Protein AF-A0A2H6N0R6-F1 (afdb_monomer_lite)

Radius of gyration: 23.71 Å; chains: 1; bounding box: 40×69×33 Å

Sequence (145 aa):
RKRSRWNQDTMEQKTIIPGMPTVIPPGLTREQERAYIVQLQIEDLTRKLRTGDLGIPPNPEDRSPSPEPIYNSEGKRLNTREFRTRKKLEEERHNLITEMVALNPDFKPPADYKPPATRVSDKVMIPQDEYPEINFVGLLIGPRG

Organism: NCBI:txid3147026

Structure (mmCIF, N/CA/C/O backbone):
data_AF-A0A2H6N0R6-F1
#
_entry.id   AF-A0A2H6N0R6-F1
#
loop_
_atom_site.group_PDB
_atom_site.id
_atom_site.type_symbol
_atom_site.label_atom_id
_atom_site.label_alt_id
_atom_site.label_comp_id
_atom_site.label_asym_id
_atom_site.label_entity_id
_atom_site.label_seq_id
_atom_site.pdbx_PDB_ins_code
_atom_site.Cartn_x
_atom_site.Cartn_y
_atom_site.Cartn_z
_atom_site.occupancy
_atom_site.B_iso_or_equiv
_atom_site.auth_seq_id
_atom_site.auth_comp_id
_atom_site.auth_asym_id
_atom_site.auth_atom_id
_atom_site.pdbx_PDB_model_num
ATOM 1 N N . ARG A 1 1 ? 24.120 15.990 -7.553 1.00 56.44 1 ARG A N 1
ATOM 2 C CA . ARG A 1 1 ? 22.971 16.929 -7.430 1.00 56.44 1 ARG A CA 1
ATOM 3 C C . ARG A 1 1 ? 21.957 16.325 -6.456 1.00 56.44 1 ARG A C 1
ATOM 5 O O . ARG A 1 1 ? 21.657 15.149 -6.615 1.00 56.44 1 ARG A O 1
ATOM 12 N N . LYS A 1 2 ? 21.469 17.060 -5.443 1.00 61.44 2 LYS A N 1
ATOM 13 C CA . LYS A 1 2 ? 20.377 16.579 -4.567 1.00 61.44 2 LYS A CA 1
ATOM 14 C C . LYS A 1 2 ? 19.094 16.480 -5.399 1.00 61.44 2 LYS A C 1
ATOM 16 O O . LYS A 1 2 ? 18.711 17.468 -6.016 1.00 61.44 2 LYS A O 1
ATOM 21 N N . ARG A 1 3 ? 18.467 15.303 -5.445 1.00 69.94 3 ARG A N 1
ATOM 22 C CA . ARG A 1 3 ? 17.165 15.122 -6.104 1.00 69.94 3 ARG A CA 1
ATOM 23 C C . ARG A 1 3 ? 16.045 15.571 -5.166 1.00 69.94 3 ARG A C 1
ATOM 25 O O . ARG A 1 3 ? 16.098 15.287 -3.969 1.00 69.94 3 ARG A O 1
ATOM 32 N N . SER A 1 4 ? 15.059 16.281 -5.711 1.00 80.19 4 SER A N 1
ATOM 33 C CA . SER A 1 4 ? 13.829 16.613 -4.987 1.00 80.19 4 SER A CA 1
ATOM 34 C C . SER A 1 4 ? 13.038 15.337 -4.696 1.00 80.19 4 SER A C 1
ATOM 36 O O . SER A 1 4 ? 13.036 14.412 -5.505 1.00 80.19 4 SER A O 1
ATOM 38 N N . ARG A 1 5 ? 12.373 15.292 -3.538 1.00 76.38 5 ARG A N 1
ATOM 39 C CA . ARG A 1 5 ? 11.417 14.228 -3.182 1.00 76.38 5 ARG A CA 1
ATOM 40 C C . ARG A 1 5 ? 9.983 14.566 -3.595 1.00 76.38 5 ARG A C 1
ATOM 42 O O . ARG A 1 5 ? 9.123 13.696 -3.541 1.00 76.38 5 ARG A O 1
ATOM 49 N N . TRP A 1 6 ? 9.740 15.818 -3.975 1.00 79.44 6 TRP A N 1
ATOM 50 C CA . TRP A 1 6 ? 8.465 16.271 -4.511 1.00 79.44 6 TRP A CA 1
ATOM 51 C C . TRP A 1 6 ? 8.417 15.976 -6.001 1.00 79.44 6 TRP A C 1
ATOM 53 O O . TRP A 1 6 ? 9.373 16.286 -6.719 1.00 79.44 6 TRP A O 1
ATOM 63 N N . ASN A 1 7 ? 7.314 15.372 -6.436 1.00 70.38 7 ASN A N 1
ATOM 64 C CA . ASN A 1 7 ? 7.072 15.137 -7.850 1.00 70.38 7 ASN A CA 1
ATOM 65 C C . ASN A 1 7 ? 6.928 16.480 -8.582 1.00 70.38 7 ASN A C 1
ATOM 67 O O . ASN A 1 7 ? 6.530 17.472 -7.968 1.00 70.38 7 ASN A O 1
ATOM 71 N N . GLN A 1 8 ? 7.272 16.534 -9.868 1.00 69.94 8 GLN A N 1
ATOM 72 C CA . GLN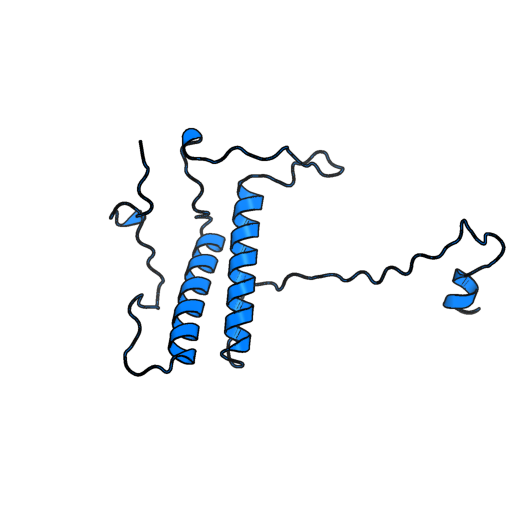 A 1 8 ? 7.013 17.747 -10.643 1.00 69.94 8 GLN A CA 1
ATOM 73 C C . GLN A 1 8 ? 5.498 17.888 -10.842 1.00 69.94 8 GLN A C 1
ATOM 75 O O . GLN A 1 8 ? 4.780 16.896 -10.940 1.00 69.94 8 GLN A O 1
ATOM 80 N N . ASP A 1 9 ? 4.995 19.123 -10.865 1.00 58.53 9 ASP A N 1
ATOM 81 C CA . ASP A 1 9 ? 3.559 19.439 -10.940 1.00 58.53 9 ASP A CA 1
ATOM 82 C C . ASP A 1 9 ? 2.991 19.198 -12.358 1.00 58.53 9 ASP A C 1
ATOM 84 O O . ASP A 1 9 ? 2.290 20.027 -12.931 1.00 58.53 9 ASP A O 1
ATOM 88 N N . THR A 1 10 ? 3.345 18.072 -12.980 1.00 59.84 10 THR A N 1
ATOM 89 C CA . THR A 1 10 ? 2.760 17.638 -14.248 1.00 59.84 10 THR A CA 1
ATOM 90 C C . THR A 1 10 ? 1.469 16.874 -13.971 1.00 59.84 10 THR A C 1
ATOM 92 O O . THR A 1 10 ? 1.364 16.101 -13.018 1.00 59.84 10 THR A O 1
ATOM 95 N N . MET A 1 11 ? 0.454 17.105 -14.804 1.00 52.78 11 MET A N 1
ATOM 96 C CA . MET A 1 11 ? -0.885 16.521 -14.648 1.00 52.78 11 MET A CA 1
ATOM 97 C C . MET A 1 11 ? -0.855 14.981 -14.615 1.00 52.78 11 MET A C 1
ATOM 99 O O . MET A 1 11 ? -1.650 14.364 -13.915 1.00 52.78 11 MET A O 1
ATOM 103 N N . GLU A 1 12 ? 0.109 14.374 -15.311 1.00 57.16 12 GLU A N 1
ATOM 104 C CA . GLU A 1 12 ? 0.347 12.924 -15.376 1.00 57.16 12 GLU A CA 1
ATOM 105 C C . GLU A 1 12 ? 0.919 12.342 -14.071 1.00 57.16 12 GLU A C 1
ATOM 107 O O . GLU A 1 12 ? 0.805 11.146 -13.813 1.00 57.16 12 GLU A O 1
ATOM 112 N N . GLN A 1 13 ? 1.515 13.187 -13.226 1.00 58.16 13 GLN A N 1
ATOM 113 C CA . GLN A 1 13 ? 2.174 12.807 -11.975 1.00 58.16 13 GLN A CA 1
ATOM 114 C C . GLN A 1 13 ? 1.314 13.059 -10.730 1.00 58.16 13 GLN A C 1
ATOM 116 O O . GLN A 1 13 ? 1.675 12.615 -9.633 1.00 58.16 13 GLN A O 1
ATOM 121 N N . LYS A 1 14 ? 0.175 13.752 -10.873 1.00 60.97 14 LYS A N 1
ATOM 122 C CA . LYS A 1 14 ? -0.775 13.941 -9.774 1.00 60.97 14 LYS A CA 1
ATOM 123 C C . LYS A 1 14 ? -1.559 12.659 -9.533 1.00 60.97 14 LYS A C 1
ATOM 125 O O . LYS A 1 14 ? -2.309 12.178 -10.379 1.00 60.97 14 LYS A O 1
ATOM 130 N N . THR A 1 15 ? -1.423 12.131 -8.323 1.00 64.25 15 THR A N 1
ATOM 131 C CA . THR A 1 15 ? -2.279 11.061 -7.825 1.00 64.25 15 THR A CA 1
ATOM 132 C C . THR A 1 15 ? -3.704 11.580 -7.676 1.00 64.25 15 THR A C 1
ATOM 134 O O . THR A 1 15 ? -4.035 12.232 -6.691 1.00 64.25 15 THR A O 1
ATOM 137 N N . ILE A 1 16 ? -4.548 11.298 -8.665 1.00 66.62 16 ILE A N 1
ATOM 138 C CA . ILE A 1 16 ? -5.993 11.482 -8.557 1.00 66.62 16 ILE A CA 1
ATOM 139 C C . ILE A 1 16 ? -6.566 10.132 -8.132 1.00 66.62 16 ILE A C 1
ATOM 141 O O . ILE A 1 16 ? -6.485 9.159 -8.886 1.00 66.62 16 ILE A O 1
ATOM 145 N N . ILE A 1 17 ? -7.090 10.068 -6.908 1.00 69.06 17 ILE A N 1
ATOM 146 C CA . ILE A 1 17 ? -7.840 8.917 -6.400 1.00 69.06 17 ILE A CA 1
ATOM 147 C C . ILE A 1 17 ? -9.318 9.215 -6.668 1.00 69.06 17 ILE A C 1
ATOM 149 O O . ILE A 1 17 ? -9.865 10.142 -6.065 1.00 69.06 17 ILE A O 1
ATOM 153 N N . PRO A 1 18 ? -9.970 8.504 -7.604 1.00 72.00 18 PRO A N 1
ATOM 154 C CA . PRO A 1 18 ? -11.372 8.750 -7.907 1.00 72.00 18 PRO A CA 1
ATOM 155 C C . PRO A 1 18 ? -12.233 8.538 -6.658 1.00 72.00 18 PRO A C 1
ATOM 157 O O . PRO A 1 18 ? -12.174 7.483 -6.037 1.00 72.00 18 PRO A O 1
ATOM 160 N N . GLY A 1 19 ? -13.038 9.536 -6.297 1.00 71.62 19 GLY A N 1
ATOM 161 C CA . GLY A 1 19 ? -14.010 9.417 -5.206 1.00 71.62 19 GLY A CA 1
ATOM 162 C C . GLY A 1 19 ? -13.489 9.704 -3.794 1.00 71.62 19 GLY A C 1
ATOM 163 O O . GLY A 1 19 ? -14.297 9.675 -2.871 1.00 71.62 19 GLY A O 1
ATOM 164 N N . MET A 1 20 ? -12.205 10.042 -3.605 1.00 79.06 20 MET A N 1
ATOM 165 C CA . MET A 1 20 ? -11.681 10.489 -2.305 1.00 79.06 20 MET A CA 1
ATOM 166 C C . MET A 1 20 ? -10.876 11.791 -2.400 1.00 79.06 20 MET A C 1
ATOM 168 O O . MET A 1 20 ? -9.770 11.795 -2.948 1.00 79.06 20 MET A O 1
ATOM 172 N N . PRO A 1 21 ? -11.385 12.900 -1.836 1.00 83.56 21 PRO A N 1
ATOM 173 C CA . PRO A 1 21 ? -10.613 14.125 -1.677 1.00 83.56 21 PRO A CA 1
ATOM 174 C C . PRO A 1 21 ? -9.368 13.909 -0.806 1.00 83.56 21 PRO A C 1
ATOM 176 O O . PRO A 1 21 ? -9.414 13.240 0.222 1.00 83.56 21 PRO A O 1
ATOM 179 N N . THR A 1 22 ? -8.254 14.544 -1.161 1.00 83.88 22 THR A N 1
ATOM 180 C CA . THR A 1 22 ? -7.040 14.550 -0.322 1.00 83.88 22 THR A CA 1
ATOM 181 C C . THR A 1 22 ? -7.145 15.496 0.880 1.00 83.88 22 THR A C 1
ATOM 183 O O . THR A 1 22 ? -6.287 15.469 1.758 1.00 83.88 22 THR A O 1
ATOM 186 N N . VAL A 1 23 ? -8.192 16.328 0.931 1.00 86.62 23 VAL A N 1
ATOM 187 C CA . VAL A 1 23 ? -8.512 17.203 2.064 1.00 86.62 23 VAL A CA 1
ATOM 188 C C . VAL A 1 23 ? -9.359 16.429 3.069 1.00 86.62 23 VAL A C 1
ATOM 190 O O . VAL A 1 23 ? -10.368 15.832 2.701 1.00 86.62 23 VAL A O 1
ATOM 193 N N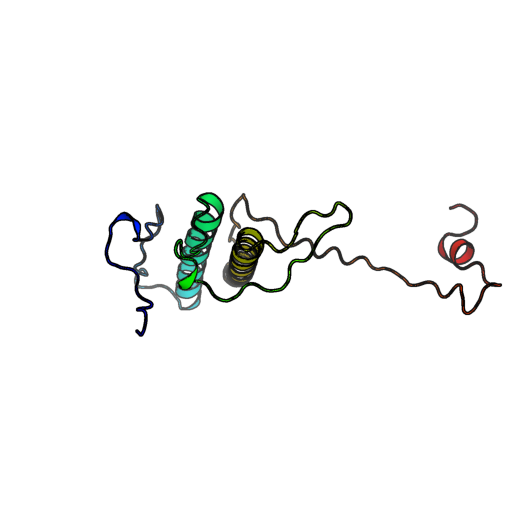 . ILE A 1 24 ? -8.953 16.462 4.335 1.00 87.81 24 ILE A N 1
ATOM 194 C CA . ILE A 1 24 ? -9.664 15.808 5.435 1.00 87.81 24 ILE A CA 1
ATOM 195 C C . ILE A 1 24 ? -10.896 16.654 5.813 1.00 87.81 24 ILE A C 1
ATOM 197 O O . ILE A 1 24 ? -10.744 17.856 6.052 1.00 87.81 24 ILE A O 1
ATOM 201 N N . PRO A 1 25 ? -12.107 16.068 5.877 1.00 88.88 25 PRO A N 1
ATOM 202 C CA . PRO A 1 25 ? -13.307 16.773 6.323 1.00 88.88 25 PRO A CA 1
ATOM 203 C C . PRO A 1 25 ? -13.199 17.285 7.773 1.00 88.88 25 PRO A C 1
ATOM 205 O O . PRO A 1 25 ? -12.641 16.592 8.626 1.00 88.88 25 PRO A O 1
ATOM 208 N N . PRO A 1 26 ? -13.760 18.465 8.094 1.00 90.25 26 PRO A N 1
ATOM 209 C CA . PRO A 1 26 ? -13.795 18.958 9.468 1.00 90.25 26 PRO A CA 1
ATOM 210 C C . PRO A 1 26 ? -14.774 18.148 10.336 1.00 90.25 26 PRO A C 1
ATOM 212 O O . PRO A 1 26 ? -15.781 17.643 9.842 1.00 90.25 26 PRO A O 1
ATOM 215 N N . GLY A 1 27 ? -14.515 18.079 11.646 1.00 91.31 27 GLY A N 1
ATOM 216 C CA . GLY A 1 27 ? -15.423 17.458 12.625 1.00 91.31 27 GLY A CA 1
ATOM 217 C C . GLY A 1 27 ? -15.250 15.949 12.833 1.00 91.31 27 GLY A C 1
ATOM 218 O O . GLY A 1 27 ? -16.100 15.332 13.468 1.00 91.31 27 GLY A O 1
ATOM 219 N N . LEU A 1 28 ? -14.167 15.358 12.320 1.00 90.75 28 LEU A N 1
ATOM 220 C CA . LEU A 1 28 ? -13.816 13.957 12.558 1.00 90.75 28 LEU A CA 1
ATOM 221 C C . LEU A 1 28 ? -13.114 13.777 13.911 1.00 90.75 28 LEU A C 1
ATOM 223 O O . LEU A 1 28 ? -12.353 14.643 14.350 1.00 90.75 28 LEU A O 1
ATOM 227 N N . THR A 1 29 ? -13.334 12.633 14.564 1.00 93.62 29 THR A N 1
ATOM 228 C CA . THR A 1 29 ? -12.488 12.219 15.693 1.00 93.62 29 THR A CA 1
ATOM 229 C C . THR A 1 29 ? -11.089 11.853 15.202 1.00 93.62 29 THR A C 1
ATOM 231 O O . THR A 1 29 ? -10.864 11.630 14.012 1.00 93.62 29 THR A O 1
ATOM 234 N N . ARG A 1 30 ? -10.129 11.734 16.122 1.00 90.12 30 ARG A N 1
ATOM 235 C CA . ARG A 1 30 ? -8.754 11.356 15.771 1.00 90.12 30 ARG A CA 1
ATOM 236 C C . ARG A 1 30 ? -8.688 9.971 15.120 1.00 90.12 30 ARG A C 1
ATOM 238 O O . ARG A 1 30 ? -7.906 9.763 14.198 1.00 90.12 30 ARG A O 1
ATOM 245 N N . GLU A 1 31 ? -9.512 9.034 15.574 1.00 90.19 31 GLU A N 1
ATOM 246 C CA . GLU A 1 31 ? -9.644 7.693 15.004 1.00 90.19 31 GLU A CA 1
ATOM 247 C C . GLU A 1 31 ? -10.245 7.745 13.598 1.00 90.19 31 GLU A C 1
ATOM 249 O O . GLU A 1 31 ? -9.744 7.080 12.696 1.00 90.19 31 GLU A O 1
ATOM 254 N N . GLN A 1 32 ? -11.270 8.576 13.387 1.00 90.12 32 GLN A N 1
ATOM 255 C CA . GLN A 1 32 ? -11.894 8.761 12.076 1.00 90.12 32 GLN A CA 1
ATOM 256 C C . GLN A 1 32 ? -10.961 9.465 11.084 1.00 90.12 32 GLN A C 1
ATOM 258 O O . GLN A 1 32 ? -10.905 9.083 9.918 1.00 90.12 32 GLN A O 1
ATOM 263 N N . GLU A 1 33 ? -10.191 10.454 11.540 1.00 92.00 33 GLU A N 1
ATOM 264 C CA . GLU A 1 33 ? -9.148 11.105 10.747 1.00 92.00 33 GLU A CA 1
ATOM 265 C C . GLU A 1 33 ? -8.092 10.086 10.303 1.00 92.00 33 GLU A C 1
ATOM 267 O O . GLU A 1 33 ? -7.741 10.013 9.123 1.00 92.00 33 GLU A O 1
ATOM 272 N N . ARG A 1 34 ? -7.620 9.246 11.233 1.00 92.75 34 ARG A N 1
ATOM 273 C CA . ARG A 1 34 ? -6.669 8.172 10.921 1.00 92.75 34 ARG A CA 1
ATOM 274 C C . ARG A 1 34 ? -7.264 7.164 9.948 1.00 92.75 34 ARG A C 1
ATOM 276 O O . ARG A 1 34 ? -6.606 6.851 8.962 1.00 92.75 34 ARG A O 1
ATOM 283 N N . ALA A 1 35 ? -8.500 6.723 10.167 1.00 92.38 35 ALA A N 1
ATOM 284 C CA . ALA A 1 35 ? -9.199 5.816 9.262 1.00 92.38 35 ALA A CA 1
ATOM 285 C C . ALA A 1 35 ? -9.330 6.409 7.848 1.00 92.38 35 ALA A C 1
ATOM 287 O O . ALA A 1 35 ? -9.060 5.720 6.868 1.00 92.38 35 ALA A O 1
ATOM 288 N N . TYR A 1 36 ? -9.648 7.703 7.729 1.00 91.94 36 TYR A N 1
ATOM 289 C CA . TYR A 1 36 ? -9.721 8.400 6.443 1.00 91.94 36 TYR A CA 1
ATOM 290 C C . TYR A 1 36 ? -8.369 8.416 5.717 1.00 91.94 36 TYR A C 1
ATOM 292 O O . TYR A 1 36 ? -8.285 8.069 4.539 1.00 91.94 36 TYR A O 1
ATOM 300 N N . ILE A 1 37 ? -7.292 8.774 6.425 1.00 92.38 37 ILE A N 1
ATOM 301 C CA . ILE A 1 37 ? -5.933 8.804 5.864 1.00 92.38 37 ILE A CA 1
ATOM 302 C C . ILE A 1 37 ? -5.497 7.405 5.421 1.00 92.38 37 ILE A C 1
ATOM 304 O O . ILE A 1 37 ? -4.975 7.241 4.319 1.00 92.38 37 ILE A O 1
ATOM 308 N N . VAL A 1 38 ? -5.711 6.398 6.268 1.00 94.19 38 VAL A N 1
ATOM 309 C CA . VAL A 1 38 ? -5.358 5.005 5.977 1.00 94.19 38 VAL A CA 1
ATOM 310 C C . VAL A 1 38 ? -6.138 4.509 4.761 1.00 94.19 38 VAL A C 1
ATOM 312 O O . VAL A 1 38 ? -5.551 3.913 3.860 1.00 94.19 38 VAL A O 1
ATOM 315 N N . GLN A 1 39 ? -7.432 4.815 4.671 1.00 91.50 39 GLN A N 1
ATOM 316 C CA . GLN A 1 39 ? -8.246 4.431 3.523 1.00 91.50 39 GLN A CA 1
ATOM 317 C C . GLN A 1 39 ? -7.768 5.100 2.228 1.00 91.50 39 GLN A C 1
ATOM 319 O O . GLN A 1 39 ? -7.614 4.421 1.214 1.00 91.50 39 GLN A O 1
ATOM 324 N N . LEU A 1 40 ? -7.437 6.392 2.271 1.00 91.62 40 LEU A N 1
ATOM 325 C CA . LEU A 1 40 ? -6.855 7.108 1.135 1.00 91.62 40 LEU A CA 1
ATOM 326 C C . LEU A 1 40 ? -5.542 6.454 0.662 1.00 91.62 40 LEU A C 1
ATOM 328 O O . LEU A 1 40 ? -5.310 6.301 -0.538 1.00 91.62 40 LEU A O 1
ATOM 332 N N . GLN A 1 41 ? -4.686 6.035 1.598 1.00 91.62 41 GLN A N 1
ATOM 333 C CA . GLN A 1 41 ? -3.431 5.346 1.286 1.00 91.62 41 GLN A CA 1
ATOM 334 C C . GLN A 1 41 ? -3.661 3.946 0.698 1.00 91.62 41 GLN A C 1
ATOM 336 O O . GLN A 1 41 ? -2.986 3.573 -0.263 1.00 91.62 41 GLN A O 1
ATOM 341 N N . ILE A 1 42 ? -4.626 3.183 1.222 1.00 92.44 42 ILE A N 1
ATOM 342 C CA . ILE A 1 42 ? -5.005 1.868 0.680 1.00 92.44 42 ILE A CA 1
ATOM 343 C C . ILE A 1 42 ? -5.473 1.999 -0.772 1.00 92.44 42 ILE A C 1
ATOM 345 O O . ILE A 1 42 ? -5.059 1.198 -1.616 1.00 92.44 42 ILE A O 1
ATOM 349 N N . GLU A 1 43 ? -6.285 3.009 -1.082 1.00 90.50 43 GLU A N 1
ATOM 350 C CA . GLU A 1 43 ? -6.770 3.253 -2.443 1.00 90.50 43 GLU A CA 1
ATOM 351 C C . GLU A 1 43 ? -5.628 3.645 -3.394 1.00 90.50 43 GLU A C 1
ATOM 353 O O . GLU A 1 43 ? -5.546 3.120 -4.509 1.00 90.50 43 GLU A O 1
ATOM 358 N N . ASP A 1 44 ? -4.685 4.489 -2.956 1.00 89.50 44 ASP A N 1
ATOM 359 C CA . ASP A 1 44 ? -3.504 4.833 -3.761 1.00 89.50 44 ASP A CA 1
ATOM 360 C C . ASP A 1 44 ? -2.622 3.611 -4.053 1.00 89.50 44 ASP A C 1
ATOM 362 O O . ASP A 1 44 ? -2.224 3.379 -5.198 1.00 89.50 44 ASP A O 1
ATOM 366 N N . LEU A 1 45 ? -2.335 2.798 -3.032 1.00 91.31 45 LEU A N 1
ATOM 367 C CA . LEU A 1 45 ? -1.536 1.582 -3.187 1.00 91.31 45 LEU A CA 1
ATOM 368 C C . LEU A 1 45 ? -2.237 0.562 -4.083 1.00 91.31 45 LEU A C 1
ATOM 370 O O . LEU A 1 45 ? -1.603 -0.043 -4.948 1.00 91.31 45 LEU A O 1
ATOM 374 N N . THR A 1 46 ? -3.549 0.399 -3.927 1.00 90.56 46 THR A N 1
ATOM 375 C CA . THR A 1 46 ? -4.353 -0.491 -4.772 1.00 90.56 46 THR A CA 1
ATOM 376 C C . THR A 1 46 ? -4.337 -0.019 -6.222 1.00 90.56 46 THR A C 1
ATOM 378 O O . THR A 1 46 ? -4.123 -0.823 -7.131 1.00 90.56 46 THR A O 1
ATOM 381 N N . ARG A 1 47 ? -4.459 1.291 -6.461 1.00 89.12 47 ARG A N 1
ATOM 382 C CA . ARG A 1 47 ? -4.313 1.883 -7.793 1.00 89.12 47 ARG A CA 1
ATOM 383 C C . ARG A 1 47 ? -2.933 1.594 -8.387 1.00 89.12 47 ARG A C 1
ATOM 385 O O . ARG A 1 47 ? -2.880 1.065 -9.492 1.00 89.12 47 ARG A O 1
ATOM 392 N N . LYS A 1 48 ? -1.841 1.853 -7.657 1.00 88.88 48 LYS A N 1
ATOM 393 C CA . LYS A 1 48 ? -0.456 1.574 -8.099 1.00 88.88 48 LYS A CA 1
ATOM 394 C C . LYS A 1 48 ? -0.235 0.102 -8.452 1.00 88.88 48 LYS A C 1
ATOM 396 O O . LYS A 1 48 ? 0.378 -0.217 -9.470 1.00 88.88 48 LYS A O 1
ATOM 401 N N . LEU A 1 49 ? -0.771 -0.812 -7.641 1.00 90.19 49 LEU A N 1
ATOM 402 C CA . LEU A 1 49 ? -0.680 -2.254 -7.883 1.00 90.19 49 LEU A CA 1
ATOM 403 C C . LEU A 1 49 ? -1.456 -2.693 -9.134 1.00 90.19 49 LEU A C 1
ATOM 405 O O . LEU A 1 49 ? -0.973 -3.580 -9.850 1.00 90.19 49 LEU A O 1
ATOM 409 N N . ARG A 1 50 ? -2.612 -2.066 -9.407 1.00 88.69 50 ARG A N 1
ATOM 410 C CA . ARG A 1 50 ? -3.469 -2.335 -10.577 1.00 88.69 50 ARG A CA 1
ATOM 411 C C . ARG A 1 50 ? -2.926 -1.730 -11.870 1.00 88.69 50 ARG A C 1
ATOM 413 O O . ARG A 1 50 ? -2.928 -2.414 -12.887 1.00 88.69 50 ARG A O 1
ATOM 420 N N . THR A 1 51 ? -2.468 -0.479 -11.847 1.00 88.38 51 THR A N 1
ATOM 421 C CA . THR A 1 51 ? -1.918 0.204 -13.032 1.00 88.38 51 THR A CA 1
ATOM 422 C C . THR A 1 51 ? -0.501 -0.252 -13.364 1.00 88.38 51 THR A C 1
ATOM 424 O O . THR A 1 51 ? -0.046 -0.066 -14.488 1.00 88.38 51 THR A O 1
ATOM 427 N N . GLY A 1 52 ? 0.207 -0.850 -12.400 1.00 85.88 52 GLY A N 1
ATOM 428 C CA . GLY A 1 52 ? 1.624 -1.172 -12.543 1.00 85.88 52 GLY A CA 1
ATOM 429 C C . GLY A 1 52 ? 2.536 0.046 -12.381 1.00 85.88 52 GLY A C 1
ATOM 430 O O . GLY A 1 52 ? 3.732 -0.067 -12.649 1.00 85.88 52 GLY A O 1
ATOM 431 N N . ASP A 1 53 ? 2.006 1.179 -11.908 1.00 87.25 53 ASP A N 1
ATOM 432 C CA . ASP A 1 53 ? 2.801 2.344 -11.519 1.00 87.25 53 ASP A CA 1
ATOM 433 C C . ASP A 1 53 ? 3.524 2.070 -10.191 1.00 87.25 53 ASP A C 1
ATOM 435 O O . ASP A 1 53 ? 3.131 2.496 -9.107 1.00 87.25 53 ASP A O 1
ATOM 439 N N . LEU A 1 54 ? 4.592 1.277 -10.270 1.00 86.19 54 LEU A N 1
ATOM 440 C CA . LEU A 1 54 ? 5.366 0.843 -9.107 1.00 86.19 54 LEU A CA 1
ATOM 441 C C . LEU A 1 54 ? 6.299 1.944 -8.566 1.00 86.19 54 LEU A C 1
ATOM 443 O O . LEU A 1 54 ? 7.062 1.689 -7.634 1.00 86.19 54 LEU A O 1
ATOM 447 N N . GLY A 1 55 ? 6.310 3.141 -9.167 1.00 83.06 55 GLY A N 1
ATOM 448 C CA . GLY A 1 55 ? 7.233 4.219 -8.801 1.00 83.06 55 GLY A CA 1
ATOM 449 C C . GLY A 1 55 ? 8.709 3.871 -9.039 1.00 83.06 55 GLY A C 1
ATOM 450 O O . GLY A 1 55 ? 9.594 4.410 -8.373 1.00 83.06 55 GLY A O 1
ATOM 451 N N . ILE A 1 56 ? 8.997 2.935 -9.952 1.00 85.25 56 ILE A N 1
ATOM 452 C CA . ILE A 1 56 ? 10.367 2.567 -10.323 1.00 85.25 56 ILE A CA 1
ATOM 453 C C . ILE A 1 56 ? 10.890 3.624 -11.302 1.00 85.25 56 ILE A C 1
ATOM 455 O O . ILE A 1 56 ? 10.313 3.768 -12.380 1.00 85.25 56 ILE A O 1
ATOM 459 N N . PRO A 1 57 ? 11.997 4.328 -10.992 1.00 84.50 57 PRO A N 1
ATOM 460 C CA . PRO A 1 57 ? 12.541 5.323 -11.905 1.00 84.50 57 PRO A CA 1
ATOM 461 C C . PRO A 1 57 ? 12.894 4.706 -13.269 1.00 84.50 57 PRO A C 1
ATOM 463 O O . PRO A 1 57 ? 13.564 3.662 -13.305 1.00 84.50 57 PRO A O 1
ATOM 466 N N . PRO A 1 58 ? 12.502 5.325 -14.398 1.00 83.25 58 PRO A N 1
ATOM 467 C CA . PRO A 1 58 ? 12.837 4.814 -15.727 1.00 83.25 58 PRO A CA 1
ATOM 468 C C . PRO A 1 58 ? 14.352 4.827 -15.960 1.00 83.25 58 PRO A C 1
ATOM 470 O O . PRO A 1 58 ? 14.898 3.863 -16.492 1.00 83.25 58 PRO A O 1
ATOM 473 N N . ASN A 1 59 ? 15.049 5.843 -15.449 1.00 84.44 59 ASN A N 1
ATOM 474 C CA . ASN A 1 59 ? 16.499 5.949 -15.547 1.00 84.44 59 ASN A CA 1
ATOM 475 C C . ASN A 1 59 ? 17.198 4.983 -14.576 1.00 84.44 59 ASN A C 1
ATOM 477 O O . ASN A 1 59 ? 16.920 5.022 -13.376 1.00 84.44 59 ASN A O 1
ATOM 481 N N . PRO A 1 60 ? 18.131 4.134 -15.040 1.00 83.94 60 PRO A N 1
ATOM 482 C CA . PRO A 1 60 ? 18.846 3.193 -14.180 1.00 83.94 60 PRO A CA 1
ATOM 483 C C . PRO A 1 60 ? 19.766 3.877 -13.160 1.00 83.94 60 PRO A C 1
ATOM 485 O O . PRO A 1 60 ? 19.918 3.367 -12.055 1.00 83.94 60 PRO A O 1
ATOM 488 N N . GLU A 1 61 ? 20.306 5.053 -13.481 1.00 84.06 61 GLU A N 1
ATOM 489 C CA . GLU A 1 61 ? 21.137 5.877 -12.584 1.00 84.06 61 GLU A CA 1
ATOM 490 C C . GLU A 1 61 ? 20.339 6.498 -11.424 1.00 84.06 61 GLU A C 1
ATOM 492 O O . GLU A 1 61 ? 20.889 6.972 -10.428 1.00 84.06 61 GLU A O 1
ATOM 497 N N . ASP A 1 62 ? 19.011 6.521 -11.546 1.00 83.31 62 ASP A N 1
ATOM 498 C CA . ASP A 1 62 ? 18.102 6.931 -10.484 1.00 83.31 62 ASP A CA 1
ATOM 499 C C . ASP A 1 62 ? 17.797 5.802 -9.493 1.00 83.31 62 ASP A C 1
ATOM 501 O O . ASP A 1 62 ? 17.221 6.038 -8.429 1.00 83.31 62 ASP A O 1
ATOM 505 N N . ARG A 1 63 ? 18.201 4.571 -9.820 1.00 84.38 63 ARG A N 1
ATOM 506 C CA . ARG A 1 63 ? 17.855 3.374 -9.059 1.00 84.38 63 ARG A CA 1
ATOM 507 C C . ARG A 1 63 ? 18.943 3.042 -8.049 1.00 84.38 63 ARG A C 1
ATOM 509 O O . ARG A 1 63 ? 20.132 3.093 -8.339 1.00 84.38 63 ARG A O 1
ATOM 516 N N . SER A 1 64 ? 18.526 2.565 -6.881 1.00 84.06 64 SER A N 1
ATOM 517 C CA . SER A 1 64 ? 19.447 1.904 -5.955 1.00 84.06 64 SER A CA 1
ATOM 518 C C . SER A 1 64 ? 20.013 0.616 -6.578 1.00 84.06 64 SER A C 1
ATOM 520 O O . SER A 1 64 ? 19.277 -0.058 -7.323 1.00 84.06 64 SER A O 1
ATOM 522 N N . PRO A 1 65 ? 21.263 0.232 -6.248 1.00 88.12 65 PRO A N 1
ATOM 523 C CA . PRO A 1 65 ? 21.858 -1.035 -6.670 1.00 88.12 65 PRO A CA 1
ATOM 524 C C . PRO A 1 65 ? 20.928 -2.221 -6.387 1.00 88.12 65 PRO A C 1
ATOM 526 O O . PRO A 1 65 ? 20.204 -2.234 -5.390 1.00 88.12 65 PRO A O 1
ATOM 529 N N . SER A 1 66 ? 20.879 -3.198 -7.296 1.00 84.19 66 SER A N 1
ATOM 530 C CA . SER A 1 66 ? 20.048 -4.389 -7.089 1.00 84.19 66 SER A CA 1
ATOM 531 C C . SER A 1 66 ? 20.801 -5.419 -6.239 1.00 84.19 66 SER A C 1
ATOM 533 O O . SER A 1 66 ? 21.980 -5.626 -6.501 1.00 84.19 66 SER A O 1
ATOM 535 N N . PRO A 1 67 ? 20.130 -6.127 -5.312 1.00 90.44 67 PRO A N 1
ATOM 536 C CA . PRO A 1 67 ? 20.679 -7.328 -4.694 1.00 90.44 67 PRO A CA 1
ATOM 537 C C . PRO A 1 67 ? 20.948 -8.424 -5.730 1.00 90.44 67 PRO A C 1
ATOM 539 O O . PRO A 1 67 ? 20.391 -8.397 -6.844 1.00 90.44 67 PRO A O 1
ATOM 542 N N . GLU A 1 68 ? 21.759 -9.394 -5.308 1.00 89.81 68 GLU A N 1
ATOM 543 C CA . GLU A 1 68 ? 22.135 -10.580 -6.077 1.00 89.81 68 GLU A CA 1
ATOM 544 C C . GLU A 1 68 ? 20.908 -11.380 -6.535 1.00 89.81 68 GLU A C 1
ATOM 546 O O . GLU A 1 68 ? 19.906 -11.446 -5.817 1.00 89.81 68 GLU A O 1
ATOM 551 N N . PRO A 1 69 ? 20.922 -11.944 -7.753 1.00 91.81 69 PRO A N 1
ATOM 552 C CA . PRO A 1 69 ? 19.788 -12.675 -8.295 1.00 91.81 69 PRO A CA 1
ATOM 553 C C . PRO A 1 69 ? 19.566 -14.004 -7.559 1.00 91.81 69 PRO A C 1
ATOM 555 O O . PRO A 1 69 ? 20.488 -14.790 -7.382 1.00 91.81 69 PRO A O 1
ATOM 558 N N . ILE A 1 70 ? 18.316 -14.271 -7.183 1.00 91.81 70 ILE A N 1
ATOM 559 C CA . ILE A 1 70 ? 17.881 -15.542 -6.591 1.00 91.81 70 ILE A CA 1
ATOM 560 C C . ILE A 1 70 ? 17.061 -16.281 -7.645 1.00 91.81 70 ILE A C 1
ATOM 562 O O . ILE A 1 70 ? 16.155 -15.680 -8.230 1.00 91.81 70 ILE A O 1
ATOM 566 N N . TYR A 1 71 ? 17.356 -17.558 -7.873 1.00 92.12 71 TYR A N 1
ATOM 567 C CA . TYR A 1 71 ? 16.695 -18.399 -8.873 1.00 92.12 71 TYR A CA 1
ATOM 568 C C . TYR A 1 71 ? 15.897 -19.530 -8.216 1.00 92.12 71 TYR A C 1
ATOM 570 O O . TYR A 1 71 ? 16.230 -19.964 -7.114 1.00 92.12 71 TYR A O 1
ATOM 578 N N . ASN A 1 72 ? 14.834 -19.995 -8.877 1.00 91.25 72 ASN A N 1
ATOM 579 C CA . ASN A 1 72 ? 14.152 -21.238 -8.507 1.00 91.25 72 ASN A CA 1
ATOM 580 C C . ASN A 1 72 ? 14.851 -22.467 -9.124 1.00 91.25 72 ASN A C 1
ATOM 582 O O . ASN A 1 72 ? 15.805 -22.332 -9.889 1.00 91.25 72 ASN A O 1
ATOM 586 N N . SER A 1 73 ? 14.342 -23.667 -8.829 1.00 91.38 73 SER A N 1
ATOM 587 C CA . SER A 1 73 ? 14.841 -24.943 -9.370 1.00 91.38 73 SER A CA 1
ATOM 588 C C . SER A 1 73 ? 14.790 -25.047 -10.902 1.00 91.38 73 SER A C 1
ATOM 590 O O . SER A 1 73 ? 15.502 -25.859 -11.476 1.00 91.38 73 SER A O 1
ATOM 592 N N . GLU A 1 74 ? 13.981 -24.218 -11.566 1.00 92.62 74 GLU A N 1
ATOM 593 C CA . GLU A 1 74 ? 13.875 -24.138 -13.030 1.00 92.62 74 GLU A CA 1
ATOM 594 C C . GLU A 1 74 ? 14.829 -23.087 -13.635 1.00 92.62 74 GLU A C 1
ATOM 596 O O . GLU A 1 74 ? 14.789 -22.826 -14.834 1.00 92.62 74 GLU A O 1
ATOM 601 N N . GLY A 1 75 ? 15.664 -22.426 -12.820 1.00 89.88 75 GLY A N 1
ATOM 602 C CA . GLY A 1 75 ? 16.579 -21.375 -13.276 1.00 89.88 75 GLY A CA 1
ATOM 603 C C . GLY A 1 75 ? 15.906 -20.026 -13.563 1.00 89.88 75 GLY A C 1
ATOM 604 O O . GLY A 1 75 ? 16.521 -19.139 -14.155 1.00 89.88 75 GLY A O 1
ATOM 605 N N . LYS A 1 76 ? 14.655 -19.815 -13.133 1.00 91.06 76 LYS A N 1
ATOM 606 C CA . LYS A 1 76 ? 13.937 -18.538 -13.266 1.00 91.06 76 LYS A CA 1
ATOM 607 C C . LYS A 1 76 ? 14.244 -17.614 -12.091 1.00 91.06 76 LYS A C 1
ATOM 609 O O . LYS A 1 76 ? 14.107 -17.996 -10.929 1.00 91.06 76 LYS A O 1
ATOM 614 N N . ARG A 1 77 ? 14.620 -16.364 -12.384 1.00 90.94 77 ARG A N 1
ATOM 615 C CA . ARG A 1 77 ? 14.902 -15.349 -11.356 1.00 90.94 77 ARG A CA 1
ATOM 616 C C . ARG A 1 77 ? 13.628 -14.971 -10.597 1.00 90.94 77 ARG A C 1
ATOM 618 O O . ARG A 1 77 ? 12.664 -14.505 -11.198 1.00 90.94 77 ARG A O 1
ATOM 625 N N . LEU A 1 78 ? 13.661 -15.095 -9.274 1.00 90.44 78 LEU A N 1
ATOM 626 C CA . LEU A 1 78 ? 12.545 -14.799 -8.374 1.00 90.44 78 LEU A CA 1
ATOM 627 C C . LEU A 1 78 ? 12.541 -13.348 -7.884 1.00 90.44 78 LEU A C 1
ATOM 629 O O . LEU A 1 78 ? 11.486 -12.749 -7.716 1.00 90.44 78 LEU A O 1
ATOM 633 N N . ASN A 1 79 ? 13.713 -12.751 -7.662 1.00 91.06 79 ASN A N 1
ATOM 634 C CA . ASN A 1 79 ? 13.834 -11.445 -7.006 1.00 91.06 79 ASN A CA 1
ATOM 635 C C . ASN A 1 79 ? 14.055 -10.281 -7.989 1.00 91.06 79 ASN A C 1
ATOM 637 O O . ASN A 1 79 ? 14.923 -9.423 -7.772 1.00 91.06 79 ASN A O 1
ATOM 641 N N . THR A 1 80 ? 13.292 -10.240 -9.084 1.00 91.00 80 THR A N 1
ATOM 642 C CA . THR A 1 80 ? 13.331 -9.102 -10.018 1.00 91.00 80 THR A CA 1
ATOM 643 C C . THR A 1 80 ? 12.951 -7.800 -9.310 1.00 91.00 80 THR A C 1
ATOM 645 O O . THR A 1 80 ? 12.345 -7.803 -8.235 1.00 91.00 80 THR A O 1
ATOM 648 N N . ARG A 1 81 ? 13.338 -6.654 -9.875 1.00 89.56 81 ARG A N 1
ATOM 649 C CA . ARG A 1 81 ? 13.045 -5.354 -9.256 1.00 89.56 81 ARG A CA 1
ATOM 650 C C . ARG A 1 81 ? 11.540 -5.134 -9.156 1.00 89.56 81 ARG A C 1
ATOM 652 O O . ARG A 1 81 ? 11.066 -4.720 -8.109 1.00 89.56 81 ARG A O 1
ATOM 659 N N . GLU A 1 82 ? 10.822 -5.472 -10.215 1.00 90.00 82 GLU A N 1
ATOM 660 C CA . GLU A 1 82 ? 9.369 -5.416 -10.317 1.00 90.00 82 GLU A CA 1
ATOM 661 C C . GLU A 1 82 ? 8.725 -6.259 -9.217 1.00 90.00 82 GLU A C 1
ATOM 663 O O . GLU A 1 82 ? 7.858 -5.762 -8.503 1.00 90.00 82 GLU A O 1
ATOM 668 N N . PHE A 1 83 ? 9.199 -7.496 -9.024 1.00 91.44 83 PHE A N 1
ATOM 669 C CA . PHE A 1 83 ? 8.699 -8.371 -7.968 1.00 91.44 83 PHE A CA 1
ATOM 670 C C . PHE A 1 83 ? 8.950 -7.779 -6.578 1.00 91.44 83 PHE A C 1
ATOM 672 O O . PHE A 1 83 ? 8.033 -7.713 -5.767 1.00 91.44 83 PHE A O 1
ATOM 679 N N . ARG A 1 84 ? 10.166 -7.287 -6.305 1.00 91.00 84 ARG A N 1
ATOM 680 C CA . ARG A 1 84 ? 10.495 -6.676 -5.006 1.00 91.00 84 ARG A CA 1
ATOM 681 C C . ARG A 1 84 ? 9.661 -5.429 -4.725 1.00 91.00 84 ARG A C 1
ATOM 683 O O . ARG A 1 84 ? 9.172 -5.271 -3.611 1.00 91.00 84 ARG A O 1
ATOM 690 N N . THR A 1 85 ? 9.501 -4.548 -5.711 1.00 91.94 85 THR A N 1
ATOM 691 C CA . THR A 1 85 ? 8.726 -3.316 -5.537 1.00 91.94 85 THR A CA 1
ATOM 692 C C . THR A 1 85 ? 7.241 -3.625 -5.369 1.00 91.94 85 THR A C 1
ATOM 694 O O . THR A 1 85 ? 6.619 -3.080 -4.464 1.00 91.94 85 THR A O 1
ATOM 697 N N . ARG A 1 86 ? 6.683 -4.544 -6.169 1.00 91.88 86 ARG A N 1
ATOM 698 C CA . ARG A 1 86 ? 5.294 -5.000 -6.021 1.00 91.88 86 ARG A CA 1
ATOM 699 C C . ARG A 1 86 ? 5.055 -5.624 -4.648 1.00 91.88 86 ARG A C 1
ATOM 701 O O . ARG A 1 86 ? 4.136 -5.196 -3.963 1.00 91.88 86 ARG A O 1
ATOM 708 N N . LYS A 1 87 ? 5.918 -6.552 -4.221 1.00 91.50 87 LYS A N 1
ATOM 709 C CA . LYS A 1 87 ? 5.822 -7.197 -2.905 1.00 91.50 87 LYS A CA 1
ATOM 710 C C . LYS A 1 87 ? 5.855 -6.169 -1.771 1.00 91.50 87 LYS A C 1
ATOM 712 O O . LYS A 1 87 ? 5.025 -6.232 -0.876 1.00 91.50 87 LYS A O 1
ATOM 717 N N . LYS A 1 88 ? 6.744 -5.174 -1.853 1.00 91.56 88 LYS A N 1
ATOM 718 C CA . LYS A 1 88 ? 6.812 -4.091 -0.863 1.00 91.56 88 LYS A CA 1
ATOM 719 C C . LYS A 1 88 ? 5.508 -3.285 -0.788 1.00 91.56 88 LYS A C 1
ATOM 721 O O . LYS A 1 88 ? 5.053 -2.983 0.308 1.00 91.56 88 LYS A O 1
ATOM 726 N N . LEU A 1 89 ? 4.912 -2.941 -1.932 1.00 92.88 89 LEU A N 1
ATOM 727 C CA . LEU A 1 89 ? 3.629 -2.225 -1.976 1.00 92.88 89 LEU A CA 1
ATOM 728 C C . LEU A 1 89 ? 2.471 -3.090 -1.452 1.00 92.88 89 LEU A C 1
ATOM 730 O O . LEU A 1 89 ? 1.572 -2.574 -0.796 1.00 92.88 89 LEU A O 1
ATOM 734 N N . GLU A 1 90 ? 2.492 -4.399 -1.712 1.00 92.50 90 GLU A N 1
ATOM 735 C CA . GLU A 1 90 ? 1.517 -5.350 -1.165 1.00 92.50 90 GLU A CA 1
ATOM 736 C C . GLU A 1 90 ? 1.631 -5.481 0.359 1.00 92.50 90 GLU A C 1
ATOM 738 O O . GLU A 1 90 ? 0.606 -5.479 1.037 1.00 92.50 90 GLU A O 1
ATOM 743 N N . GLU A 1 91 ? 2.852 -5.544 0.899 1.00 92.56 91 GLU A N 1
ATOM 744 C CA . GLU A 1 91 ? 3.115 -5.559 2.345 1.00 92.56 91 GLU A CA 1
ATOM 745 C C . GLU A 1 91 ? 2.687 -4.244 3.012 1.00 92.56 91 GLU A C 1
ATOM 747 O O . GLU A 1 91 ? 2.026 -4.262 4.047 1.00 92.56 91 GLU A O 1
ATOM 752 N N . GLU A 1 92 ? 2.990 -3.097 2.399 1.00 93.94 92 GLU A N 1
ATOM 753 C CA . GLU A 1 92 ? 2.546 -1.788 2.891 1.00 93.94 92 GLU A CA 1
ATOM 754 C C . GLU A 1 92 ? 1.014 -1.689 2.908 1.00 93.94 92 GLU A C 1
ATOM 756 O O . GLU A 1 92 ? 0.422 -1.311 3.920 1.00 93.94 92 GLU A O 1
ATOM 761 N N . ARG A 1 93 ? 0.357 -2.133 1.828 1.00 94.44 93 ARG A N 1
ATOM 762 C CA . ARG A 1 93 ? -1.107 -2.206 1.747 1.00 94.44 93 ARG A CA 1
ATOM 763 C C . ARG A 1 93 ? -1.684 -3.142 2.810 1.00 94.44 93 ARG A C 1
ATOM 765 O O . ARG A 1 93 ? -2.702 -2.816 3.410 1.00 94.44 93 ARG A O 1
ATOM 772 N N . HIS A 1 94 ? -1.054 -4.291 3.048 1.00 94.31 94 HIS A N 1
ATOM 773 C CA . HIS A 1 94 ? -1.476 -5.246 4.073 1.00 94.31 94 HIS A CA 1
ATOM 774 C C . HIS A 1 94 ? -1.418 -4.641 5.482 1.00 94.31 94 HIS A C 1
ATOM 776 O O . HIS A 1 94 ? -2.381 -4.770 6.241 1.00 94.31 94 HIS A O 1
ATOM 782 N N . ASN A 1 95 ? -0.330 -3.943 5.811 1.00 94.38 95 ASN A N 1
ATOM 783 C CA . ASN A 1 95 ? -0.174 -3.278 7.104 1.00 94.38 95 ASN A CA 1
ATOM 784 C C . ASN A 1 95 ? -1.272 -2.229 7.326 1.00 94.38 95 ASN A C 1
ATOM 786 O O . ASN A 1 95 ? -1.900 -2.214 8.381 1.00 94.38 95 ASN A O 1
ATOM 790 N N . LEU A 1 96 ? -1.562 -1.416 6.306 1.00 94.81 96 LEU A N 1
ATOM 791 C CA . LEU A 1 96 ? -2.622 -0.407 6.366 1.00 94.81 96 LEU A CA 1
ATOM 792 C C . LEU A 1 96 ? -4.018 -1.021 6.478 1.00 94.81 96 LEU A C 1
ATOM 794 O O . LEU A 1 96 ? -4.833 -0.543 7.257 1.00 94.81 96 LEU A O 1
ATOM 798 N N . ILE A 1 97 ? -4.301 -2.103 5.749 1.00 93.75 97 ILE A N 1
ATOM 799 C CA . ILE A 1 97 ? -5.570 -2.832 5.888 1.00 93.75 97 ILE A CA 1
ATOM 800 C C . ILE A 1 97 ? -5.717 -3.381 7.309 1.00 93.75 97 ILE A C 1
ATOM 802 O O . ILE A 1 97 ? -6.801 -3.319 7.876 1.00 93.75 97 ILE A O 1
AT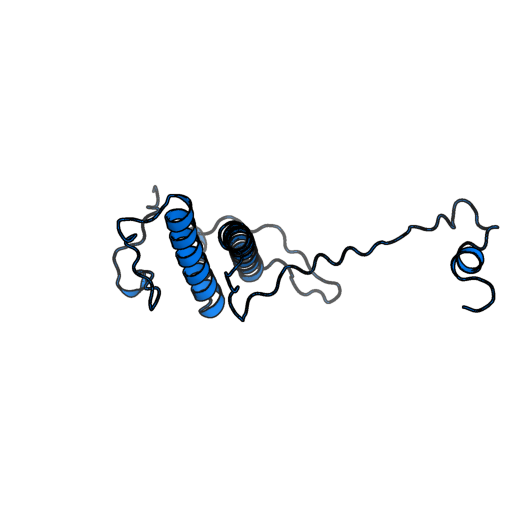OM 806 N N . THR A 1 98 ? -4.634 -3.883 7.899 1.00 93.06 98 THR A N 1
ATOM 807 C CA . THR A 1 98 ? -4.643 -4.412 9.269 1.00 93.06 98 THR A CA 1
ATOM 808 C C . THR A 1 98 ? -4.902 -3.299 10.289 1.00 93.06 98 THR A C 1
ATOM 810 O O . THR A 1 98 ? -5.732 -3.475 11.179 1.00 93.06 98 THR A O 1
ATOM 813 N N . GLU A 1 99 ? -4.267 -2.131 10.122 1.00 93.94 99 GLU A N 1
ATOM 814 C CA . GLU A 1 99 ? -4.554 -0.923 10.916 1.00 93.94 99 GLU A CA 1
ATOM 815 C C . GLU A 1 99 ? -6.019 -0.482 10.745 1.00 93.94 99 GLU A C 1
ATOM 817 O O . GLU A 1 99 ? -6.703 -0.218 11.730 1.00 93.94 99 GLU A O 1
ATOM 822 N N . MET A 1 100 ? -6.537 -0.474 9.513 1.00 93.25 100 MET A N 1
ATOM 823 C CA . MET A 1 100 ? -7.909 -0.057 9.214 1.00 93.25 100 MET A CA 1
ATOM 824 C C . MET A 1 100 ? -8.957 -0.985 9.829 1.00 93.25 100 MET A C 1
ATOM 826 O O . MET A 1 100 ? -9.936 -0.502 10.384 1.00 93.25 100 MET A O 1
ATOM 830 N N . VAL A 1 101 ? -8.752 -2.304 9.765 1.00 92.62 101 VAL A N 1
ATOM 831 C CA . 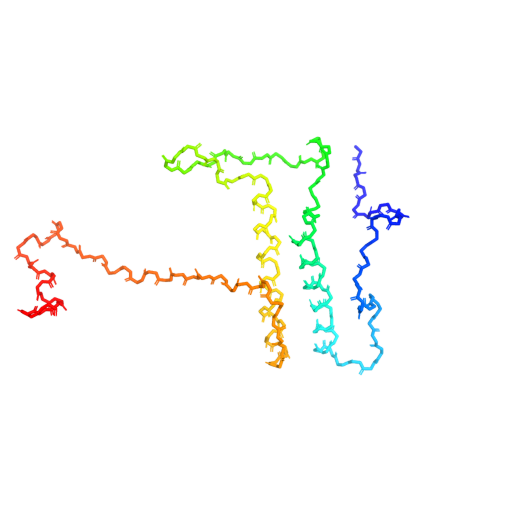VAL A 1 101 ? -9.652 -3.289 10.389 1.00 92.62 101 VAL A CA 1
ATOM 832 C C . VAL A 1 101 ? -9.660 -3.135 11.913 1.00 92.62 101 VAL A C 1
ATOM 834 O O . VAL A 1 101 ? -10.707 -3.285 12.536 1.00 92.62 101 VAL A O 1
ATOM 837 N N . ALA A 1 102 ? -8.515 -2.802 12.518 1.00 92.12 102 ALA A N 1
ATOM 838 C CA . ALA A 1 102 ? -8.434 -2.538 13.953 1.00 92.12 102 ALA A CA 1
ATOM 839 C C . ALA A 1 102 ? -9.140 -1.230 14.359 1.00 92.12 102 ALA A C 1
ATOM 841 O O . ALA A 1 102 ? -9.742 -1.170 15.428 1.00 92.12 102 ALA A O 1
ATOM 842 N N . LEU A 1 103 ? -9.076 -0.191 13.517 1.00 91.44 103 LEU A N 1
ATOM 843 C CA . LEU A 1 103 ? -9.739 1.099 13.752 1.00 91.44 103 LEU A CA 1
ATOM 844 C C . LEU A 1 103 ? -11.247 1.057 13.466 1.00 91.44 103 LEU A C 1
ATOM 846 O O . LEU A 1 103 ? -12.023 1.710 14.160 1.00 91.44 103 LEU A O 1
ATOM 850 N N . ASN A 1 104 ? -11.658 0.321 12.435 1.00 89.88 104 ASN A N 1
ATOM 851 C CA . ASN A 1 104 ? -13.038 0.216 11.986 1.00 89.88 104 ASN A CA 1
ATOM 852 C C . ASN A 1 104 ? -13.391 -1.253 11.679 1.00 89.88 104 ASN A C 1
ATOM 854 O O . ASN A 1 104 ? -13.096 -1.735 10.581 1.00 89.88 104 ASN A O 1
ATOM 858 N N . PRO A 1 105 ? -14.072 -1.952 12.605 1.00 90.06 105 PRO A N 1
ATOM 859 C CA . PRO A 1 105 ? -14.491 -3.340 12.412 1.00 90.06 105 PRO A CA 1
ATOM 860 C C . PRO A 1 105 ? -15.420 -3.568 11.208 1.00 90.06 105 PRO A C 1
ATOM 862 O O . PRO A 1 105 ? -15.446 -4.667 10.660 1.00 90.06 105 PRO A O 1
ATOM 865 N N . ASP A 1 106 ? -16.157 -2.543 10.765 1.00 90.62 106 ASP A N 1
ATOM 866 C CA . ASP A 1 106 ? -17.045 -2.608 9.596 1.00 90.62 106 ASP A CA 1
ATOM 867 C C . ASP A 1 106 ? -16.304 -2.413 8.260 1.00 90.62 106 ASP A C 1
ATOM 869 O O . ASP A 1 106 ? -16.904 -2.482 7.180 1.00 90.62 106 ASP A O 1
ATOM 873 N N . PHE A 1 107 ? -14.993 -2.153 8.303 1.00 91.00 107 PHE A N 1
ATOM 874 C CA . PHE A 1 107 ? -14.186 -1.967 7.1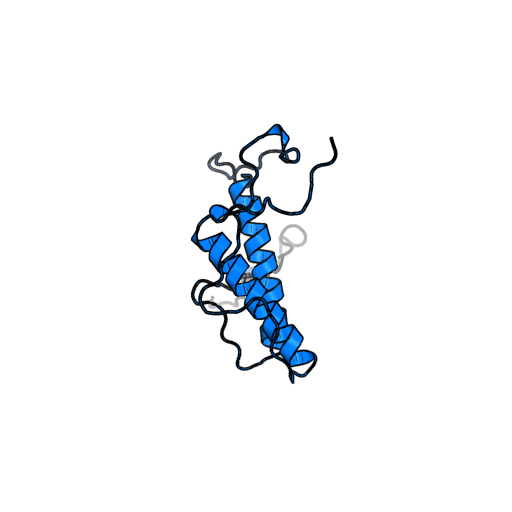06 1.00 91.00 107 PHE A CA 1
ATOM 875 C C . PHE A 1 107 ? -14.121 -3.246 6.264 1.00 91.00 107 PHE A C 1
ATOM 877 O O . PHE A 1 107 ? -13.810 -4.336 6.745 1.00 91.00 107 PHE A O 1
ATOM 884 N N . LYS A 1 108 ? -14.343 -3.088 4.956 1.00 89.06 108 LYS A N 1
ATOM 885 C CA . LYS A 1 108 ? -14.212 -4.163 3.971 1.00 89.06 108 LYS A CA 1
ATOM 886 C C . LYS A 1 108 ? -12.939 -3.950 3.152 1.00 89.06 108 LYS A C 1
ATOM 888 O O . LYS A 1 108 ? -12.867 -2.958 2.424 1.00 89.06 108 LYS A O 1
ATOM 893 N N . PRO A 1 109 ? -11.956 -4.864 3.232 1.00 90.19 109 PRO A N 1
ATOM 894 C CA . PRO A 1 109 ? -10.758 -4.784 2.407 1.00 90.19 109 PRO A CA 1
ATOM 895 C C . PRO A 1 109 ? -11.075 -4.777 0.899 1.00 90.19 109 PRO A C 1
ATOM 897 O O . PRO A 1 109 ? -12.104 -5.327 0.490 1.00 90.19 109 PRO A O 1
ATOM 900 N N . PRO A 1 110 ? -10.186 -4.215 0.055 1.00 88.06 110 PRO A N 1
ATOM 901 C CA . PRO A 1 110 ? -10.341 -4.241 -1.399 1.00 88.06 110 PRO A CA 1
ATOM 902 C C . PRO A 1 110 ? -10.520 -5.664 -1.950 1.00 88.06 110 PRO A C 1
ATOM 904 O O . PRO A 1 110 ? -9.897 -6.606 -1.468 1.00 88.06 110 PRO A O 1
ATOM 907 N N . ALA A 1 111 ? -11.332 -5.835 -2.996 1.00 85.44 111 ALA A N 1
ATOM 908 C CA . ALA A 1 111 ? -11.689 -7.162 -3.518 1.00 85.44 111 ALA A CA 1
ATOM 909 C C . ALA A 1 111 ? -10.494 -7.978 -4.058 1.00 85.44 111 ALA A C 1
ATOM 911 O O . ALA A 1 111 ? -10.530 -9.206 -4.072 1.00 85.44 111 ALA A O 1
ATOM 912 N N . ASP A 1 112 ? -9.435 -7.310 -4.516 1.00 85.38 112 ASP A N 1
ATOM 913 C CA . ASP A 1 112 ? -8.205 -7.934 -5.010 1.00 85.38 112 ASP A CA 1
ATOM 914 C C . ASP A 1 112 ? -7.173 -8.206 -3.902 1.00 85.38 112 ASP A C 1
ATOM 916 O O . ASP A 1 112 ? -6.147 -8.849 -4.148 1.00 85.38 112 ASP A O 1
ATOM 920 N N . TYR A 1 113 ? -7.421 -7.732 -2.679 1.00 89.25 113 TYR A N 1
ATOM 921 C CA . TYR A 1 113 ? -6.559 -8.010 -1.543 1.00 89.25 113 TYR A CA 1
ATOM 922 C C . TYR A 1 113 ? -6.721 -9.464 -1.095 1.00 89.25 113 TYR A C 1
ATOM 924 O O . TYR A 1 113 ? -7.807 -9.932 -0.754 1.00 89.25 113 TYR A O 1
ATOM 932 N N . LYS A 1 114 ? -5.594 -10.178 -1.063 1.00 85.06 114 LYS A N 1
ATOM 933 C CA . LYS A 1 114 ? -5.489 -11.512 -0.480 1.00 85.06 114 LYS A CA 1
ATOM 934 C C . LYS A 1 114 ? -4.608 -11.413 0.762 1.00 85.06 114 LYS A C 1
ATOM 936 O O . LYS A 1 114 ? -3.455 -11.000 0.616 1.00 85.06 114 LYS A O 1
ATOM 941 N N . PRO A 1 115 ? -5.112 -11.765 1.959 1.00 82.38 115 PRO A N 1
ATOM 942 C CA . PRO A 1 115 ? -4.283 -11.768 3.152 1.00 82.38 115 PRO A CA 1
ATOM 943 C C . PRO A 1 115 ? -3.089 -12.709 2.940 1.00 82.38 115 PRO A C 1
ATOM 945 O O . PRO A 1 115 ? -3.264 -13.773 2.329 1.00 82.38 115 PRO A O 1
ATOM 948 N N . PRO A 1 116 ? -1.881 -12.336 3.404 1.00 79.69 116 PRO A N 1
ATOM 949 C CA . PRO A 1 116 ? -0.725 -13.211 3.335 1.00 79.69 116 PRO A CA 1
ATOM 950 C C . PRO A 1 116 ? -1.080 -14.544 3.985 1.00 79.69 116 PRO A C 1
ATOM 952 O O . PRO A 1 116 ? -1.381 -14.615 5.176 1.00 79.69 116 PRO A O 1
ATOM 955 N N . ALA A 1 117 ? -1.080 -15.611 3.191 1.00 66.12 117 ALA A N 1
ATOM 956 C CA . ALA A 1 117 ? -1.227 -16.947 3.726 1.00 66.12 117 ALA A CA 1
ATOM 957 C C . ALA A 1 117 ? 0.089 -17.297 4.417 1.00 66.12 117 ALA A C 1
ATOM 959 O O . ALA A 1 117 ? 0.978 -17.898 3.809 1.00 66.12 117 ALA A O 1
ATOM 960 N N . THR A 1 118 ? 0.227 -16.921 5.686 1.00 57.78 118 THR A N 1
ATOM 961 C CA . THR A 1 118 ? 1.212 -17.538 6.568 1.00 57.78 118 THR A CA 1
ATOM 962 C C . THR A 1 118 ? 0.753 -18.977 6.749 1.00 57.78 118 THR A C 1
ATOM 964 O O . THR A 1 118 ? 0.038 -19.311 7.689 1.00 57.78 118 THR A O 1
ATOM 967 N N . ARG A 1 119 ? 1.085 -19.841 5.783 1.00 51.59 119 ARG A N 1
ATOM 968 C CA . ARG A 1 119 ? 0.993 -21.285 5.963 1.00 51.59 119 ARG A CA 1
ATOM 969 C C . ARG A 1 119 ? 2.014 -21.621 7.038 1.00 51.59 119 ARG A C 1
ATOM 971 O O . ARG A 1 119 ? 3.170 -21.896 6.731 1.00 51.59 119 ARG A O 1
ATOM 978 N N . VAL A 1 120 ? 1.588 -21.536 8.294 1.00 55.47 120 VAL A N 1
ATOM 979 C CA . VAL A 1 120 ? 2.260 -22.194 9.403 1.00 55.47 120 VAL A CA 1
ATOM 980 C C . VAL A 1 120 ? 2.183 -23.681 9.089 1.00 55.47 120 VAL A C 1
ATOM 982 O O . VAL A 1 120 ? 1.177 -24.347 9.301 1.00 55.47 120 VAL A O 1
ATOM 985 N N . SER A 1 121 ? 3.204 -24.194 8.409 1.00 53.78 121 SER A N 1
ATOM 986 C CA . SER A 1 121 ? 3.393 -25.630 8.339 1.00 53.78 121 SER A CA 1
ATOM 987 C C . SER A 1 121 ? 3.911 -26.025 9.711 1.00 53.78 121 SER A C 1
ATOM 989 O O . SER A 1 121 ? 5.100 -25.844 9.978 1.00 53.78 121 SER A O 1
ATOM 991 N N . ASP A 1 122 ? 3.011 -26.486 10.576 1.00 55.25 122 ASP A N 1
ATOM 992 C CA . ASP A 1 122 ? 3.343 -27.119 11.851 1.00 55.25 122 ASP A CA 1
ATOM 993 C C . ASP A 1 122 ? 4.058 -28.440 11.526 1.00 55.25 122 ASP A C 1
ATOM 995 O O . ASP A 1 122 ? 3.461 -29.506 11.378 1.00 55.25 122 ASP A O 1
ATOM 999 N N . LYS A 1 123 ? 5.348 -28.337 11.195 1.00 62.22 123 LYS A N 1
ATOM 1000 C CA . LYS A 1 123 ? 6.186 -29.488 10.880 1.00 62.22 123 LYS A CA 1
ATOM 1001 C C . LYS A 1 123 ? 6.763 -29.984 12.193 1.00 62.22 123 LYS A C 1
ATOM 1003 O O . LYS A 1 123 ? 7.732 -29.420 12.694 1.00 62.22 123 LYS A O 1
ATOM 1008 N N . VAL A 1 124 ? 6.189 -31.059 12.718 1.00 67.19 124 VAL A N 1
ATOM 1009 C CA . VAL A 1 124 ? 6.817 -31.830 13.792 1.00 67.19 124 VAL A CA 1
ATOM 1010 C C . VAL A 1 124 ? 8.019 -32.559 13.186 1.00 67.19 124 VAL A C 1
ATOM 1012 O O . VAL A 1 124 ? 7.854 -33.437 12.339 1.00 67.19 124 VAL A O 1
ATOM 1015 N N . MET A 1 125 ? 9.237 -32.159 13.560 1.00 69.50 125 MET A N 1
ATOM 1016 C CA . MET A 1 125 ? 10.452 -32.887 13.180 1.00 69.50 125 MET A CA 1
ATOM 1017 C C . MET A 1 125 ? 10.540 -34.166 14.018 1.00 69.50 125 MET A C 1
ATOM 1019 O O . MET A 1 125 ? 10.648 -34.097 15.238 1.00 69.50 125 MET A O 1
ATOM 1023 N N . ILE A 1 126 ? 10.460 -35.326 13.362 1.00 71.50 126 ILE A N 1
ATOM 1024 C CA . ILE A 1 126 ? 10.580 -36.636 14.009 1.00 71.50 126 ILE A CA 1
ATOM 1025 C C . ILE A 1 126 ? 12.065 -37.033 14.013 1.00 71.50 126 ILE A C 1
ATOM 1027 O O . ILE A 1 126 ? 12.635 -37.173 12.927 1.00 71.50 126 ILE A O 1
ATOM 1031 N N . PRO A 1 127 ? 12.699 -37.233 15.181 1.00 72.69 127 PRO A N 1
ATOM 1032 C CA . PRO A 1 127 ? 14.111 -37.597 15.278 1.00 72.69 127 PRO A CA 1
ATOM 1033 C C . PRO A 1 127 ? 14.305 -39.091 14.971 1.00 72.69 127 PRO A C 1
ATOM 1035 O O . PRO A 1 127 ? 14.431 -39.916 15.872 1.00 72.69 127 PRO A O 1
ATOM 1038 N N . GLN A 1 128 ? 14.290 -39.453 13.686 1.00 65.75 128 GLN A N 1
ATOM 1039 C CA . GLN A 1 128 ? 14.513 -40.838 13.248 1.00 65.75 128 GLN A CA 1
ATOM 1040 C C . GLN A 1 128 ? 15.992 -41.244 13.305 1.00 65.75 128 GLN A C 1
ATOM 1042 O O . GLN A 1 128 ? 16.287 -42.408 13.553 1.00 65.75 128 GLN A O 1
ATOM 1047 N N . ASP A 1 129 ? 16.915 -40.294 13.126 1.00 70.94 129 ASP A N 1
ATOM 1048 C CA . ASP A 1 129 ? 18.359 -40.555 13.194 1.00 70.94 129 ASP A CA 1
ATOM 1049 C C . ASP A 1 129 ? 18.849 -40.857 14.621 1.00 70.94 129 ASP A C 1
ATOM 1051 O O . ASP A 1 129 ? 19.804 -41.608 14.797 1.00 70.94 129 ASP A O 1
ATOM 1055 N N . GLU A 1 130 ? 18.193 -40.295 15.644 1.00 76.94 130 GLU A N 1
ATOM 1056 C CA . GLU A 1 130 ? 18.575 -40.476 17.055 1.00 76.94 130 GLU A CA 1
ATOM 1057 C C . GLU A 1 130 ? 17.971 -41.751 17.667 1.00 76.94 130 GLU A C 1
ATOM 1059 O O . GLU A 1 130 ? 18.554 -42.337 18.575 1.00 76.94 130 GLU A O 1
ATOM 1064 N N . TYR A 1 131 ? 16.839 -42.222 17.126 1.00 73.31 131 TYR A N 1
ATOM 1065 C CA . TYR A 1 131 ? 16.140 -43.428 17.585 1.00 73.31 131 TYR A CA 1
ATOM 1066 C C . TYR A 1 131 ? 15.606 -44.263 16.407 1.00 73.31 131 TYR A C 1
ATOM 1068 O O . TYR A 1 131 ? 14.389 -44.336 16.197 1.00 73.31 131 TYR A O 1
ATOM 1076 N N . PRO A 1 132 ? 16.486 -44.934 15.640 1.00 75.12 132 PRO A N 1
ATOM 1077 C CA . PRO A 1 132 ? 16.088 -45.719 14.467 1.00 75.12 132 PRO A CA 1
ATOM 1078 C C . PRO A 1 132 ? 15.221 -46.943 14.814 1.00 75.12 132 PRO A C 1
ATOM 1080 O O . PRO A 1 132 ? 14.540 -47.493 13.951 1.00 75.12 132 PRO A O 1
ATOM 1083 N N . GLU A 1 133 ? 15.229 -47.375 16.076 1.00 75.06 133 GLU A N 1
ATOM 1084 C CA . GLU A 1 133 ? 14.451 -48.509 16.586 1.00 75.06 133 GLU A CA 1
ATOM 1085 C C . GLU A 1 133 ? 12.994 -48.167 16.948 1.00 75.06 133 GLU A C 1
ATOM 1087 O O . GLU A 1 133 ? 12.179 -49.070 17.151 1.00 75.06 133 GLU A O 1
ATOM 1092 N N . ILE A 1 134 ? 12.634 -46.880 17.003 1.00 73.12 134 ILE A N 1
ATOM 1093 C CA . ILE A 1 134 ? 11.294 -46.436 17.398 1.00 73.12 134 ILE A CA 1
ATOM 1094 C C . ILE A 1 134 ? 10.484 -46.051 16.153 1.00 73.12 134 ILE A C 1
ATOM 1096 O O . ILE A 1 134 ? 10.786 -45.088 15.450 1.00 73.12 134 ILE A O 1
ATOM 1100 N N . ASN A 1 135 ? 9.383 -46.767 15.893 1.00 70.12 135 ASN A N 1
ATOM 1101 C CA . ASN A 1 135 ? 8.449 -46.423 14.817 1.00 70.12 135 ASN A CA 1
ATOM 1102 C C . ASN A 1 135 ? 7.491 -45.300 15.249 1.00 70.12 135 ASN A C 1
ATOM 1104 O O . ASN A 1 135 ? 6.319 -45.530 15.562 1.00 70.12 135 ASN A O 1
ATOM 1108 N N . PHE A 1 136 ? 7.994 -44.067 15.244 1.00 69.00 136 PHE A N 1
ATOM 1109 C CA . PHE A 1 136 ? 7.215 -42.878 15.599 1.00 69.00 136 PHE A CA 1
ATOM 1110 C C . PHE A 1 136 ? 5.986 -42.672 14.706 1.00 69.00 136 PHE A C 1
ATOM 1112 O O . PHE A 1 136 ? 4.970 -42.178 15.183 1.00 69.00 136 PHE A O 1
ATOM 1119 N N . VAL A 1 137 ? 6.040 -43.086 13.435 1.00 69.75 137 VAL A N 1
ATOM 1120 C CA . VAL A 1 137 ? 4.900 -42.980 12.508 1.00 69.75 137 VAL A CA 1
ATOM 1121 C C . VAL A 1 137 ? 3.762 -43.900 12.956 1.00 69.75 137 VAL A C 1
ATOM 1123 O O . VAL A 1 137 ? 2.618 -43.463 13.045 1.00 69.75 137 VAL A O 1
ATOM 1126 N N . GLY A 1 138 ? 4.076 -45.149 13.311 1.00 70.06 138 GLY A N 1
ATOM 1127 C CA . GLY A 1 138 ? 3.094 -46.109 13.824 1.00 70.06 138 GLY A CA 1
ATOM 1128 C C . GLY A 1 138 ? 2.512 -45.725 15.189 1.00 70.06 138 GLY A C 1
ATOM 1129 O O . GLY A 1 138 ? 1.341 -45.993 15.446 1.00 70.06 138 GLY A O 1
ATOM 1130 N N . LEU A 1 139 ? 3.299 -45.060 16.041 1.00 72.44 139 LEU A N 1
ATOM 1131 C CA . LEU A 1 139 ? 2.837 -44.548 17.335 1.00 72.44 139 LEU A CA 1
ATOM 1132 C C . LEU A 1 139 ? 1.923 -43.321 17.183 1.00 72.44 139 LEU A C 1
ATOM 1134 O O . LEU A 1 139 ? 0.955 -43.185 17.925 1.00 72.44 139 LEU A O 1
ATOM 1138 N N . LEU A 1 140 ? 2.226 -42.443 16.224 1.00 70.88 140 LEU A N 1
ATOM 1139 C CA . LEU A 1 140 ? 1.496 -41.193 16.010 1.00 70.88 140 LEU A CA 1
ATOM 1140 C C . LEU A 1 140 ? 0.170 -41.397 15.257 1.00 70.88 140 LEU A C 1
ATOM 1142 O O . LEU A 1 140 ? -0.794 -40.687 15.521 1.00 70.88 140 LEU A O 1
ATOM 1146 N N . ILE A 1 141 ? 0.123 -42.359 14.331 1.00 72.12 141 ILE A N 1
ATOM 1147 C CA . ILE A 1 141 ? -1.038 -42.637 13.469 1.00 72.12 141 ILE A CA 1
ATOM 1148 C C . ILE A 1 141 ? -1.907 -43.787 14.017 1.00 72.12 141 ILE A C 1
ATOM 1150 O O . ILE A 1 141 ? -3.122 -43.815 13.827 1.00 72.12 141 ILE A O 1
ATOM 1154 N N . GLY A 1 142 ? -1.308 -44.729 14.750 1.00 64.94 142 GLY A N 1
ATOM 1155 C CA . GLY A 1 142 ? -1.983 -45.923 15.253 1.00 64.94 142 GLY A CA 1
ATOM 1156 C C . GLY A 1 142 ? -2.139 -47.031 14.196 1.00 64.94 142 GLY A C 1
ATOM 1157 O O . GLY A 1 142 ? -1.919 -46.822 13.002 1.00 64.94 142 GLY A O 1
ATOM 1158 N N . PRO A 1 143 ? -2.536 -48.250 14.608 1.00 66.44 143 PRO A N 1
ATOM 1159 C CA . PRO A 1 143 ? -2.510 -49.451 13.762 1.00 66.44 143 PRO A CA 1
ATOM 1160 C C . PRO A 1 143 ? -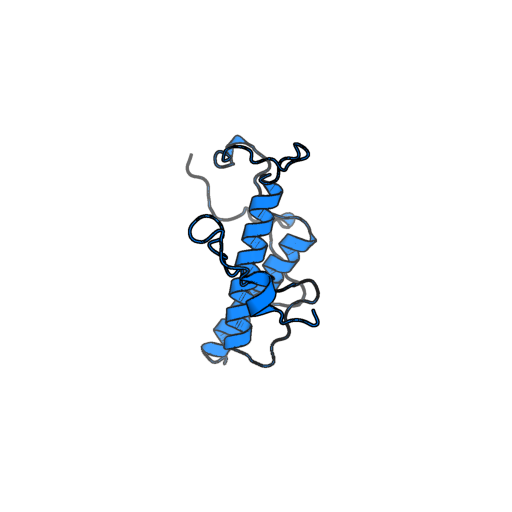3.525 -49.457 12.605 1.00 66.44 143 PRO A C 1
ATOM 1162 O O . PRO A 1 143 ? -3.604 -50.447 11.878 1.00 66.44 143 PRO A O 1
ATOM 1165 N N . ARG A 1 144 ? -4.325 -48.396 12.439 1.00 56.78 144 ARG A N 1
ATOM 1166 C CA . ARG A 1 144 ? -5.356 -48.294 11.396 1.00 56.78 144 ARG A CA 1
ATOM 1167 C C . ARG A 1 144 ? -5.195 -47.143 10.397 1.00 56.78 144 ARG A C 1
ATOM 1169 O O . ARG A 1 144 ? -6.033 -47.073 9.502 1.00 56.78 144 ARG A O 1
ATOM 1176 N N . GLY A 1 145 ? -4.099 -46.382 10.450 1.00 46.78 145 GLY A N 1
ATOM 1177 C CA . GLY A 1 145 ? -3.845 -45.310 9.477 1.00 46.78 145 GLY A CA 1
ATOM 1178 C C . GLY A 1 145 ? -4.584 -44.013 9.777 1.00 46.78 145 GLY A C 1
ATOM 1179 O O . GLY A 1 145 ? -5.680 -44.072 10.376 1.00 46.78 145 GLY A O 1
#

Foldseek 3Di:
DDDDPDDPPDPVPDDDQPPADPDDDPPDDPLRSLLSVLVVLLSSLVVCLVVVVLVADPDPVVDDDDDDFDADPVRHTDRDPSNVSSVVSLVVSLVSVVSNCVSPVPDDHDPPRDHPPPPPPPDDDDPCVVPVPDPVVCVVVDPPD

pLDDT: mean 81.84, std 12.22, range [46.78, 94.81]

InterPro domains:
  IPR032570 Splicing factor 1, helix-hairpin domain [PF16275] (2-114)
  IPR036612 K Homology domain, type 1 superfamily [G3DSA:3.30.1370.10] (111-145)
  IPR045071 KH domain-containing BBP-like [PTHR11208] (3-145)
  IPR047086 Splicing factor 1, helix-hairpin domain superfamily [G3DSA:6.10.140.1790] (27-110)

Secondary structure (DSSP, 8-state):
-PPPSSPP--GGGS---TT--SSPPTT--HHHHHHHHHHHHHHHHHHHHHH------SSGGGSPPPPPP-B-TTS-BS--HHHHHHHHHHHHHHHHHHHHHHH-TT----TT---------------TTT-TT--HHHHHH-TT-